Protein AF-A0A942NDB5-F1 (afdb_monomer_lite)

Sequence (87 aa):
MNDIKLLKSEIISVGQLEKEKLKGTIRTFGVGGLFGYFGKFYNNKIGVMTLYATRRSNYVLIKTSANKKIILTPDNPEDFVKEFYKM

Structure (mmCIF, N/CA/C/O backbone):
data_AF-A0A942NDB5-F1
#
_entry.id   AF-A0A942NDB5-F1
#
loop_
_atom_site.group_PDB
_atom_site.id
_atom_site.type_symbol
_atom_site.label_atom_id
_atom_site.label_alt_id
_atom_site.label_comp_id
_atom_site.label_asym_id
_atom_site.label_entity_id
_atom_site.label_seq_id
_atom_site.pdbx_PDB_ins_code
_atom_site.Cartn_x
_atom_site.Cartn_y
_atom_site.Cartn_z
_atom_site.occupancy
_atom_site.B_iso_or_equiv
_atom_site.auth_seq_id
_atom_site.auth_comp_id
_atom_site.auth_asym_id
_atom_site.auth_atom_id
_atom_site.pdbx_PDB_model_num
ATOM 1 N N . MET A 1 1 ? 4.495 -20.885 8.880 1.00 59.03 1 MET A N 1
ATOM 2 C CA . MET A 1 1 ? 4.238 -19.487 8.472 1.00 59.03 1 MET A CA 1
ATOM 3 C C . MET A 1 1 ? 2.925 -19.100 9.123 1.00 59.03 1 MET A C 1
ATOM 5 O O . MET A 1 1 ? 1.995 -19.882 8.999 1.00 59.03 1 MET A O 1
ATOM 9 N N . ASN A 1 2 ? 2.872 -18.014 9.894 1.00 78.00 2 ASN A N 1
ATOM 10 C CA . ASN A 1 2 ? 1.630 -17.616 10.562 1.00 78.00 2 ASN A CA 1
ATOM 11 C C . ASN A 1 2 ? 0.841 -16.681 9.652 1.00 78.00 2 ASN A C 1
ATOM 13 O O . ASN A 1 2 ? 1.421 -15.759 9.074 1.00 78.00 2 ASN A O 1
ATOM 17 N N . ASP A 1 3 ? -0.463 -16.910 9.558 1.00 85.69 3 ASP A N 1
ATOM 18 C CA . ASP A 1 3 ? -1.348 -16.045 8.790 1.00 85.69 3 ASP A CA 1
ATOM 19 C C . ASP A 1 3 ? -1.443 -14.665 9.432 1.00 85.69 3 ASP A C 1
ATOM 21 O O . ASP A 1 3 ? -1.585 -14.521 10.650 1.00 85.69 3 ASP A O 1
ATOM 25 N N . ILE A 1 4 ? -1.425 -13.637 8.589 1.00 85.50 4 ILE A N 1
ATOM 26 C CA . ILE A 1 4 ? -1.789 -12.283 8.992 1.00 85.50 4 ILE A CA 1
ATOM 27 C C . ILE A 1 4 ? -3.270 -12.116 8.690 1.00 85.50 4 ILE A C 1
ATOM 29 O O . ILE A 1 4 ? -3.678 -12.139 7.531 1.00 85.50 4 ILE A O 1
ATOM 33 N N . LYS A 1 5 ? -4.069 -11.935 9.738 1.00 91.44 5 LYS A N 1
ATOM 34 C CA . LYS A 1 5 ? -5.509 -11.696 9.633 1.00 91.44 5 LYS A CA 1
ATOM 35 C C . LYS A 1 5 ? -5.798 -10.236 9.966 1.00 91.44 5 LYS A C 1
ATOM 37 O O . LYS A 1 5 ? -5.259 -9.706 10.935 1.00 91.44 5 LYS A O 1
ATOM 42 N N . LEU A 1 6 ? -6.621 -9.595 9.142 1.00 91.50 6 LEU A N 1
ATOM 43 C CA . LEU A 1 6 ? -7.123 -8.236 9.341 1.00 91.50 6 LEU A CA 1
ATOM 44 C C . LEU A 1 6 ? -8.638 -8.278 9.193 1.00 91.50 6 LEU A C 1
ATOM 46 O O . LEU A 1 6 ? -9.139 -8.862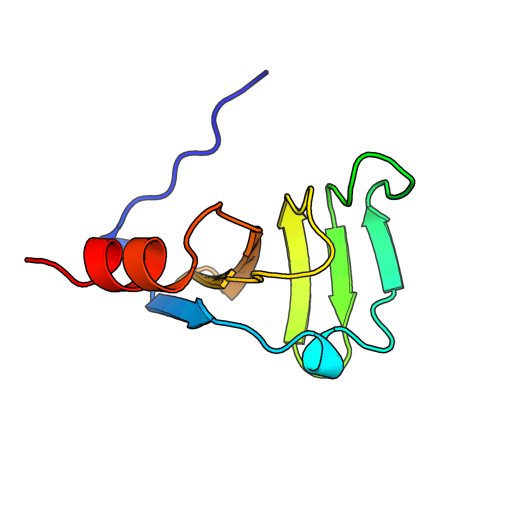 8.230 1.00 91.50 6 LEU A O 1
ATOM 50 N N . LEU A 1 7 ? -9.364 -7.666 10.124 1.00 94.50 7 LEU A N 1
ATOM 51 C CA . LEU A 1 7 ? -10.810 -7.547 9.987 1.00 94.50 7 LEU A CA 1
ATOM 52 C C . LEU A 1 7 ? -11.128 -6.456 8.960 1.00 94.50 7 LEU A C 1
ATOM 54 O O . LEU A 1 7 ? -10.496 -5.400 8.950 1.00 94.50 7 LEU A O 1
ATOM 58 N N . LYS A 1 8 ? -12.143 -6.674 8.111 1.00 93.12 8 LYS A N 1
ATOM 59 C CA . LYS A 1 8 ? -12.575 -5.669 7.117 1.00 93.12 8 LYS A CA 1
ATOM 60 C C . LYS A 1 8 ? -12.924 -4.331 7.786 1.00 93.12 8 LYS A C 1
ATOM 62 O O . LYS A 1 8 ? -12.589 -3.284 7.248 1.00 93.12 8 LYS A O 1
ATOM 67 N N . SER A 1 9 ? -13.507 -4.372 8.987 1.00 95.19 9 SER A N 1
ATOM 68 C CA . SER A 1 9 ? -13.836 -3.197 9.809 1.00 95.19 9 SER A CA 1
ATOM 69 C C . SER A 1 9 ? -12.619 -2.401 10.298 1.00 95.19 9 SER A C 1
ATOM 71 O O . SER A 1 9 ? -12.752 -1.227 10.630 1.00 95.19 9 SER A O 1
ATOM 73 N N . GLU A 1 10 ? -11.429 -3.004 10.339 1.00 96.25 10 GLU A N 1
ATOM 74 C CA . GLU A 1 10 ? -10.185 -2.324 10.718 1.00 96.25 10 GLU A CA 1
ATOM 75 C C . GLU A 1 10 ? -9.521 -1.620 9.529 1.00 96.25 10 GLU A C 1
ATOM 77 O O . GLU A 1 10 ? -8.571 -0.856 9.716 1.00 96.25 10 GLU A O 1
ATOM 82 N N . ILE A 1 11 ? -9.979 -1.873 8.301 1.00 97.12 11 ILE A N 1
ATOM 83 C CA . ILE A 1 11 ? -9.402 -1.308 7.083 1.00 97.12 11 ILE A CA 1
ATOM 84 C C . ILE A 1 11 ? -10.143 -0.017 6.728 1.00 97.12 11 ILE A C 1
ATOM 86 O O . ILE A 1 11 ? -11.327 -0.025 6.412 1.00 97.12 11 ILE A O 1
ATOM 90 N N . ILE A 1 12 ? -9.416 1.102 6.738 1.00 97.44 12 ILE A N 1
ATOM 91 C CA . ILE A 1 12 ? -9.940 2.426 6.370 1.00 97.44 12 ILE A CA 1
ATOM 92 C C . ILE A 1 12 ? -9.975 2.594 4.851 1.00 97.44 12 ILE A C 1
ATOM 94 O O . ILE A 1 12 ? -10.903 3.179 4.303 1.00 97.44 12 ILE A O 1
ATOM 98 N N . SER A 1 13 ? -8.926 2.151 4.157 1.00 97.50 13 SER A N 1
ATOM 99 C CA . SER A 1 13 ? -8.847 2.303 2.703 1.00 97.50 13 SER A CA 1
ATOM 100 C C . SER A 1 13 ? -7.940 1.262 2.073 1.00 97.50 13 SER A C 1
ATOM 102 O O . SER A 1 13 ? -6.928 0.864 2.660 1.00 97.50 13 SER A O 1
ATOM 104 N N . VAL A 1 14 ? -8.305 0.877 0.854 1.00 98.12 14 VAL A N 1
ATOM 105 C CA . VAL A 1 14 ? -7.519 0.031 -0.038 1.00 98.12 14 VAL A CA 1
ATOM 106 C C . VAL A 1 14 ? -7.433 0.758 -1.370 1.00 98.12 14 VAL A C 1
ATOM 108 O O . VAL A 1 14 ? -8.448 1.184 -1.913 1.00 98.12 14 VAL A O 1
ATOM 111 N N . GLY A 1 15 ? -6.229 0.946 -1.896 1.00 98.06 15 GLY A N 1
ATOM 112 C CA . GLY A 1 15 ? -6.067 1.662 -3.156 1.00 98.06 15 GLY A CA 1
ATOM 113 C C . GLY A 1 15 ? -4.773 1.321 -3.864 1.00 98.06 15 GLY A C 1
ATOM 114 O O . GLY A 1 15 ? -3.778 0.964 -3.232 1.00 98.06 15 GLY A O 1
ATOM 115 N N . GLN A 1 16 ? -4.790 1.451 -5.187 1.00 98.06 16 GLN A N 1
ATOM 116 C CA . GLN A 1 16 ? -3.588 1.303 -5.995 1.00 98.06 16 GLN A CA 1
ATOM 117 C C . GLN A 1 16 ? -2.570 2.394 -5.654 1.00 98.06 16 GLN A C 1
ATOM 119 O O . GLN A 1 16 ? -2.919 3.526 -5.308 1.00 98.06 16 GLN A O 1
ATOM 124 N N . LEU A 1 17 ? -1.293 2.043 -5.755 1.00 97.12 17 LEU A N 1
ATOM 125 C CA . LEU A 1 17 ? -0.183 2.935 -5.487 1.00 97.12 17 LEU A CA 1
ATOM 126 C C . LEU A 1 17 ? 0.778 2.952 -6.674 1.00 97.12 17 LEU A C 1
ATOM 128 O O . LEU A 1 17 ? 1.325 1.933 -7.085 1.00 97.12 17 LEU A O 1
ATOM 132 N N . GLU A 1 18 ? 1.037 4.147 -7.184 1.00 95.44 18 GLU A N 1
ATOM 133 C CA . GLU A 1 18 ? 2.053 4.366 -8.208 1.00 95.44 18 GLU A CA 1
ATOM 134 C C . GLU A 1 18 ? 3.455 4.099 -7.653 1.00 95.44 18 GLU A C 1
ATOM 136 O O . GLU A 1 18 ? 3.804 4.511 -6.539 1.00 95.44 18 GLU A O 1
ATOM 141 N N . LYS A 1 19 ? 4.297 3.452 -8.459 1.00 94.44 19 LYS A N 1
ATOM 142 C CA . LYS A 1 19 ? 5.679 3.108 -8.098 1.00 94.44 19 LYS A CA 1
ATOM 143 C C . LYS A 1 19 ? 6.504 4.346 -7.737 1.00 94.44 19 LYS A C 1
ATOM 145 O O . LYS A 1 19 ? 7.387 4.289 -6.883 1.00 94.44 19 LYS A O 1
ATOM 150 N N . GLU A 1 20 ? 6.204 5.482 -8.349 1.00 94.94 20 GLU A N 1
ATOM 151 C CA . GLU A 1 20 ? 6.846 6.777 -8.142 1.00 94.94 20 GLU A CA 1
ATOM 152 C C . GLU A 1 20 ? 6.721 7.242 -6.688 1.00 94.94 20 GLU A C 1
ATOM 154 O O . GLU A 1 20 ? 7.638 7.876 -6.159 1.00 94.94 20 GLU A O 1
ATOM 159 N N . LYS A 1 21 ? 5.627 6.873 -6.010 1.00 94.94 21 LYS A N 1
ATOM 160 C CA . LYS A 1 21 ? 5.405 7.173 -4.589 1.00 94.94 21 LYS A CA 1
ATOM 161 C C . LYS A 1 21 ? 6.295 6.339 -3.664 1.00 94.94 21 LYS A C 1
ATOM 163 O O . LYS A 1 21 ? 6.470 6.716 -2.512 1.00 94.94 21 LYS A O 1
ATOM 168 N N . LEU A 1 22 ? 6.901 5.263 -4.171 1.00 95.38 22 LEU A N 1
ATOM 169 C CA . LEU A 1 22 ? 7.846 4.407 -3.448 1.00 95.38 22 LEU A CA 1
ATOM 170 C C . LEU A 1 22 ? 9.314 4.771 -3.697 1.00 95.38 22 LEU A C 1
ATOM 172 O O . LEU A 1 22 ? 10.205 4.166 -3.092 1.00 95.38 22 LEU A O 1
ATOM 176 N N . LYS A 1 23 ? 9.607 5.758 -4.554 1.00 95.38 23 LYS A N 1
ATOM 177 C CA . LYS A 1 23 ? 10.982 6.249 -4.732 1.00 95.38 23 LYS A CA 1
ATOM 178 C C . LYS A 1 23 ? 11.514 6.805 -3.406 1.00 95.38 23 LYS A C 1
ATOM 180 O O . LYS A 1 23 ? 10.791 7.483 -2.681 1.00 95.38 23 LYS A O 1
ATOM 185 N N . GLY A 1 24 ? 12.774 6.497 -3.091 1.00 95.75 24 GLY A N 1
ATOM 186 C CA . GLY A 1 24 ? 13.411 6.914 -1.836 1.00 95.75 24 GLY A CA 1
ATOM 187 C C . GLY A 1 24 ? 12.967 6.129 -0.596 1.00 95.75 24 GLY A C 1
ATOM 188 O O . GLY A 1 24 ? 13.198 6.581 0.520 1.00 95.75 24 GLY A O 1
ATOM 189 N N . THR A 1 25 ? 12.325 4.969 -0.763 1.00 97.00 25 THR A N 1
ATOM 190 C CA . THR A 1 25 ? 11.961 4.110 0.373 1.00 97.00 25 THR A CA 1
ATOM 191 C C . THR A 1 25 ? 13.204 3.466 0.990 1.00 97.00 25 THR A C 1
ATOM 193 O O . THR A 1 25 ? 13.988 2.813 0.302 1.00 97.00 25 THR A O 1
ATOM 196 N N . ILE A 1 26 ? 13.352 3.617 2.303 1.00 97.50 26 ILE A N 1
ATOM 197 C CA . ILE A 1 26 ? 14.457 3.095 3.105 1.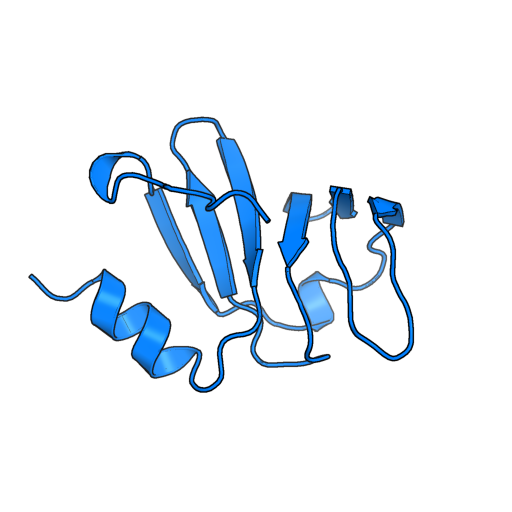00 97.50 26 ILE A CA 1
ATOM 198 C C . ILE A 1 26 ? 14.026 1.784 3.767 1.00 97.50 26 ILE A C 1
ATOM 200 O O . ILE A 1 26 ? 12.928 1.674 4.320 1.00 97.50 26 ILE A O 1
ATOM 204 N N . ARG A 1 27 ? 14.907 0.781 3.722 1.00 96.94 27 ARG A N 1
ATOM 205 C CA . ARG A 1 27 ? 14.769 -0.473 4.477 1.00 96.94 27 ARG A CA 1
ATOM 206 C C . ARG A 1 27 ? 15.108 -0.206 5.941 1.00 96.94 27 ARG A C 1
ATOM 208 O O . ARG A 1 27 ? 16.238 0.171 6.218 1.00 96.94 27 ARG A O 1
ATOM 215 N N . THR A 1 28 ? 14.155 -0.399 6.853 1.00 97.56 28 THR A N 1
ATOM 216 C CA . THR A 1 28 ? 14.396 -0.244 8.300 1.00 97.56 28 THR A CA 1
ATOM 217 C C . THR A 1 28 ? 14.584 -1.602 8.969 1.00 97.56 28 THR A C 1
ATOM 219 O O . THR A 1 28 ? 15.649 -1.880 9.499 1.00 97.56 28 THR A O 1
ATOM 222 N N . PHE A 1 29 ? 13.590 -2.485 8.854 1.00 96.88 29 PHE A N 1
ATOM 223 C CA . PHE A 1 29 ? 13.661 -3.897 9.256 1.00 96.88 29 PHE A CA 1
ATOM 224 C C . PHE A 1 29 ? 13.011 -4.764 8.176 1.00 96.88 29 PHE A C 1
ATOM 226 O O . PHE A 1 29 ? 12.072 -5.524 8.423 1.00 96.88 29 PHE A O 1
ATOM 233 N N . GLY A 1 30 ? 13.443 -4.548 6.935 1.00 95.38 30 GLY A N 1
ATOM 234 C CA . GLY A 1 30 ? 12.925 -5.219 5.753 1.00 95.38 30 GLY A CA 1
ATOM 235 C C . GLY A 1 30 ? 14.025 -5.971 5.019 1.00 95.38 30 GLY A C 1
ATOM 236 O O . GLY A 1 30 ? 15.128 -5.455 4.841 1.00 95.38 30 GLY A O 1
ATOM 237 N N . VAL A 1 31 ? 13.705 -7.170 4.548 1.00 96.12 31 VAL A N 1
ATOM 238 C CA . VAL A 1 31 ? 14.522 -7.926 3.597 1.00 96.12 31 VAL A CA 1
ATOM 239 C C . VAL A 1 31 ? 14.076 -7.592 2.177 1.00 96.12 31 VAL A C 1
ATOM 241 O O . VAL A 1 31 ? 12.906 -7.293 1.933 1.00 96.12 31 VAL A O 1
ATOM 244 N N . GLY A 1 32 ? 15.010 -7.586 1.228 1.00 93.25 32 GLY A N 1
ATOM 245 C CA . GLY A 1 32 ? 14.696 -7.225 -0.151 1.00 93.25 32 GLY A CA 1
ATOM 246 C C . GLY A 1 32 ? 15.761 -7.666 -1.144 1.00 93.25 32 GLY A C 1
ATOM 247 O O . GLY A 1 32 ? 16.948 -7.591 -0.827 1.00 93.25 32 GLY A O 1
ATOM 248 N N . GLY A 1 33 ? 15.350 -8.086 -2.341 1.00 90.75 33 GLY A N 1
ATOM 249 C CA . GLY A 1 33 ? 16.263 -8.554 -3.385 1.00 90.75 33 GLY A CA 1
ATOM 250 C C . GLY A 1 33 ? 15.538 -9.098 -4.615 1.00 90.75 33 GLY A C 1
ATOM 251 O O . GLY A 1 33 ? 14.530 -8.538 -5.046 1.00 90.75 33 GLY A O 1
ATOM 252 N N . LEU A 1 34 ? 16.064 -10.186 -5.181 1.00 93.25 34 LEU A N 1
ATOM 253 C CA . LEU A 1 34 ? 15.500 -10.848 -6.363 1.00 93.25 34 LEU A CA 1
ATOM 254 C C . LEU A 1 34 ? 14.075 -11.378 -6.122 1.00 93.25 34 LEU A C 1
ATOM 256 O O . LEU A 1 34 ? 13.240 -11.299 -7.014 1.00 93.25 34 LEU A O 1
ATOM 260 N N . PHE A 1 35 ? 13.787 -11.851 -4.907 1.00 92.25 35 PHE A N 1
ATOM 261 C CA . PHE A 1 35 ? 12.525 -12.521 -4.558 1.00 92.25 35 PHE A CA 1
ATOM 262 C C . PHE A 1 35 ? 11.452 -11.597 -3.966 1.00 92.25 35 PHE A C 1
ATOM 264 O O . PHE A 1 35 ? 10.450 -12.068 -3.435 1.00 92.25 35 PHE A O 1
ATOM 271 N N . GLY A 1 36 ? 11.655 -10.282 -4.039 1.00 95.25 36 GLY A N 1
ATOM 272 C CA . GLY A 1 36 ? 10.718 -9.296 -3.508 1.00 95.25 36 GLY A CA 1
ATOM 273 C C . GLY A 1 36 ? 11.214 -8.596 -2.251 1.00 95.25 36 GLY A C 1
ATOM 274 O O . GLY A 1 36 ? 12.410 -8.595 -1.959 1.00 95.25 36 GLY A O 1
ATOM 275 N N . TYR A 1 37 ? 10.281 -7.957 -1.550 1.00 97.00 37 TYR A N 1
ATOM 276 C CA . TYR A 1 37 ? 10.491 -7.077 -0.407 1.00 97.00 37 TYR A CA 1
ATOM 277 C C . TYR A 1 37 ? 9.510 -7.433 0.709 1.00 97.00 37 TYR A C 1
ATOM 279 O O . TYR A 1 37 ? 8.293 -7.382 0.512 1.00 97.00 37 TYR A O 1
ATOM 287 N N . PHE A 1 38 ? 10.049 -7.751 1.885 1.00 96.81 38 PHE A N 1
ATOM 288 C CA . PHE A 1 38 ? 9.279 -8.227 3.032 1.00 96.81 38 PHE A CA 1
ATOM 289 C C . PHE A 1 38 ? 9.731 -7.538 4.316 1.00 96.81 38 PHE A C 1
ATOM 291 O O . PHE A 1 38 ? 10.926 -7.436 4.577 1.00 96.81 38 PHE A O 1
ATOM 298 N N . GLY A 1 39 ? 8.792 -7.082 5.142 1.00 96.75 39 GLY A N 1
ATOM 299 C CA . GLY A 1 39 ? 9.094 -6.487 6.450 1.00 96.75 39 GLY A CA 1
ATOM 300 C C . GLY A 1 39 ? 8.907 -4.972 6.483 1.00 96.75 39 GLY A C 1
ATOM 301 O O . GLY A 1 39 ? 8.035 -4.447 5.793 1.00 96.75 39 GLY A O 1
ATOM 302 N N . LYS A 1 40 ? 9.660 -4.267 7.336 1.00 98.12 40 LYS A N 1
ATOM 303 C CA . LYS A 1 40 ? 9.443 -2.839 7.627 1.00 98.12 40 LYS A CA 1
ATOM 304 C C . LYS A 1 40 ? 10.298 -1.916 6.768 1.00 98.12 40 LYS A C 1
ATOM 306 O O . LYS A 1 40 ? 11.506 -2.103 6.619 1.00 98.12 40 LYS A O 1
ATOM 311 N N . PHE A 1 41 ? 9.645 -0.884 6.256 1.00 98.44 41 PHE A N 1
ATOM 312 C CA . PHE A 1 41 ? 10.223 0.144 5.410 1.00 98.44 41 PHE A CA 1
ATOM 313 C C . PHE A 1 41 ? 9.711 1.517 5.847 1.00 98.44 41 PHE A C 1
ATOM 315 O O . PHE A 1 41 ? 8.697 1.637 6.544 1.00 98.44 41 PHE A O 1
ATOM 322 N N . TYR A 1 42 ? 10.410 2.556 5.414 1.00 98.25 42 TYR A N 1
ATOM 323 C CA . TYR A 1 42 ? 10.022 3.941 5.620 1.00 98.25 42 TYR A CA 1
ATOM 324 C C . TYR A 1 42 ? 10.103 4.712 4.306 1.00 98.25 42 TYR A C 1
ATOM 326 O O . TYR A 1 42 ? 11.093 4.618 3.586 1.00 98.25 42 TYR A O 1
ATOM 334 N N . ASN A 1 43 ? 9.079 5.504 4.012 1.00 98.06 43 ASN A N 1
ATOM 335 C CA . ASN A 1 43 ? 9.079 6.454 2.908 1.00 98.06 43 ASN A CA 1
ATOM 336 C C . ASN A 1 43 ? 8.643 7.823 3.436 1.00 98.06 43 ASN A C 1
ATOM 338 O O . ASN A 1 43 ? 7.695 7.903 4.207 1.00 98.06 43 ASN A O 1
ATOM 342 N N . ASN A 1 44 ? 9.284 8.909 3.013 1.00 96.81 44 ASN A N 1
ATOM 343 C CA . ASN A 1 44 ? 8.956 10.246 3.520 1.00 96.81 44 ASN A CA 1
ATOM 344 C C . ASN A 1 44 ? 7.531 10.720 3.166 1.00 96.81 44 ASN A C 1
ATOM 346 O O . ASN A 1 44 ? 6.953 11.497 3.916 1.00 96.81 44 ASN A O 1
ATOM 350 N N . LYS A 1 45 ? 6.949 10.250 2.056 1.00 95.44 45 LYS A N 1
ATOM 351 C CA . LYS A 1 45 ? 5.587 10.610 1.621 1.00 95.44 45 LYS A CA 1
ATOM 352 C C . LYS A 1 45 ? 4.506 9.738 2.265 1.00 95.44 45 LYS A C 1
ATOM 354 O O . LYS A 1 45 ? 3.365 10.171 2.380 1.00 95.44 45 LYS A O 1
ATOM 359 N N . ILE A 1 46 ? 4.837 8.498 2.637 1.00 96.75 46 ILE A N 1
ATOM 360 C CA . ILE A 1 46 ? 3.867 7.494 3.122 1.00 96.75 46 ILE A CA 1
ATOM 361 C C . ILE A 1 46 ? 4.001 7.254 4.635 1.00 96.75 46 ILE A C 1
ATOM 363 O O . ILE A 1 46 ? 3.013 6.970 5.312 1.00 96.75 46 ILE A O 1
ATOM 367 N N . GLY A 1 47 ? 5.206 7.386 5.181 1.00 97.69 47 GLY A N 1
ATOM 368 C CA . GLY A 1 47 ? 5.578 7.047 6.551 1.00 97.69 47 GLY A CA 1
ATOM 369 C C . GLY A 1 47 ? 6.075 5.606 6.697 1.00 97.69 47 GLY A C 1
ATOM 370 O O . GLY A 1 47 ? 6.561 4.987 5.748 1.00 97.69 47 GLY A O 1
ATOM 371 N N . VAL A 1 48 ? 5.966 5.072 7.918 1.00 98.19 48 VAL A N 1
ATOM 372 C CA . VAL A 1 48 ? 6.321 3.678 8.229 1.00 98.19 48 VAL A CA 1
ATOM 373 C C . VAL A 1 48 ? 5.298 2.727 7.617 1.00 98.19 48 VAL A C 1
ATOM 375 O O . VAL A 1 48 ? 4.087 2.909 7.764 1.00 98.19 48 VAL A O 1
ATOM 378 N N . MET A 1 49 ? 5.798 1.688 6.959 1.00 98.25 49 MET A N 1
ATOM 379 C CA . MET A 1 49 ? 5.006 0.741 6.183 1.00 98.25 49 MET A CA 1
ATOM 380 C C . MET A 1 49 ? 5.579 -0.673 6.276 1.00 98.25 49 MET A C 1
ATOM 382 O O . MET A 1 49 ? 6.782 -0.868 6.449 1.00 98.25 49 MET A O 1
ATOM 386 N N . THR A 1 50 ? 4.703 -1.668 6.168 1.00 98.00 50 THR A N 1
ATOM 387 C CA . THR A 1 50 ? 5.085 -3.071 5.980 1.00 98.00 50 THR A CA 1
ATOM 388 C C . THR A 1 50 ? 4.918 -3.430 4.509 1.00 98.00 50 THR A C 1
ATOM 390 O O . THR A 1 50 ? 3.850 -3.180 3.956 1.00 98.00 50 THR A O 1
ATOM 393 N N . LEU A 1 51 ? 5.929 -4.021 3.878 1.00 97.69 51 LEU A N 1
ATOM 394 C CA . LEU A 1 51 ? 5.829 -4.528 2.507 1.00 97.69 51 LEU A CA 1
ATOM 395 C C . LEU A 1 51 ? 5.706 -6.052 2.521 1.00 97.69 51 LEU A C 1
ATOM 397 O O . LEU A 1 51 ? 6.402 -6.724 3.280 1.00 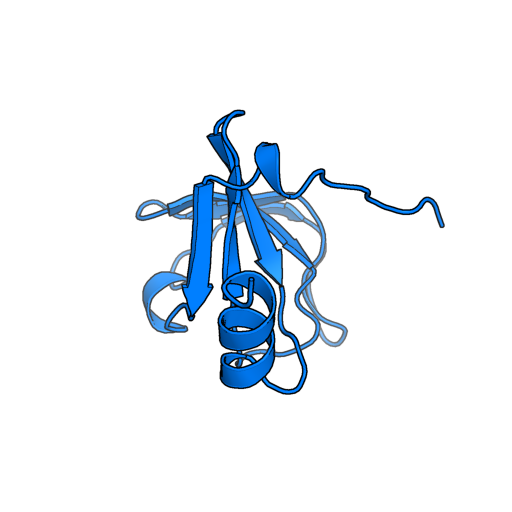97.69 51 LEU A O 1
ATOM 401 N N . TYR A 1 52 ? 4.845 -6.553 1.642 1.00 96.75 52 TYR A N 1
ATOM 402 C CA . TYR A 1 52 ? 4.719 -7.939 1.198 1.00 96.75 52 TYR A CA 1
ATOM 403 C C . TYR A 1 52 ? 4.642 -7.925 -0.333 1.00 96.75 52 TYR A C 1
ATOM 405 O O . TYR A 1 52 ? 3.590 -8.150 -0.929 1.00 96.75 52 TYR A O 1
ATOM 413 N N . ALA A 1 53 ? 5.746 -7.543 -0.974 1.00 96.88 53 ALA A N 1
ATOM 414 C CA . ALA A 1 53 ? 5.779 -7.241 -2.401 1.00 96.88 53 ALA A CA 1
ATOM 415 C C . ALA A 1 53 ? 6.728 -8.188 -3.139 1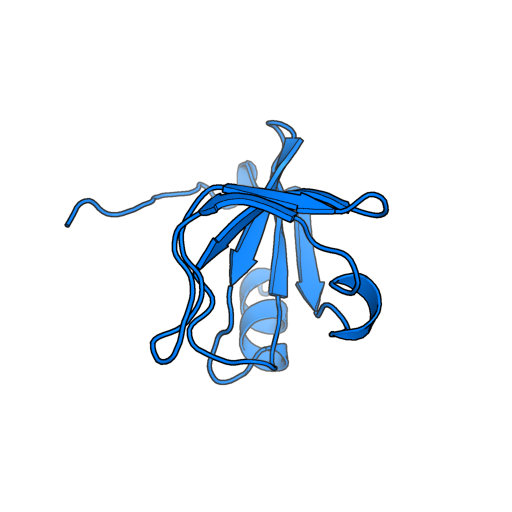.00 96.88 53 ALA A C 1
ATOM 417 O O . ALA A 1 53 ? 7.943 -8.062 -3.022 1.00 96.88 53 ALA A O 1
ATOM 418 N N . THR A 1 54 ? 6.184 -9.107 -3.930 1.00 96.69 54 THR A N 1
ATOM 419 C CA . THR A 1 54 ? 6.956 -10.004 -4.810 1.00 96.69 54 THR A CA 1
ATOM 420 C C . THR A 1 54 ? 7.205 -9.392 -6.186 1.00 96.69 54 THR A C 1
ATOM 422 O O . THR A 1 54 ? 8.142 -9.788 -6.875 1.00 96.69 54 THR A O 1
ATOM 425 N N . ARG A 1 55 ? 6.406 -8.393 -6.587 1.00 94.81 55 ARG A N 1
ATOM 426 C CA . ARG A 1 55 ? 6.513 -7.709 -7.884 1.00 94.81 55 ARG A CA 1
ATOM 427 C C . ARG A 1 55 ? 7.031 -6.278 -7.706 1.00 94.81 55 ARG A C 1
ATOM 429 O O . ARG A 1 55 ? 6.890 -5.664 -6.651 1.00 94.81 55 ARG A O 1
ATOM 436 N N . ARG A 1 56 ? 7.640 -5.716 -8.758 1.00 91.19 56 ARG A N 1
ATOM 437 C CA . ARG A 1 56 ? 8.075 -4.299 -8.803 1.00 91.19 56 ARG A CA 1
ATOM 438 C C . ARG A 1 56 ? 7.019 -3.361 -9.412 1.00 91.19 56 ARG A C 1
ATOM 440 O O . ARG A 1 56 ? 7.347 -2.252 -9.842 1.00 91.19 56 ARG A O 1
ATOM 447 N N . SER A 1 57 ? 5.781 -3.839 -9.475 1.00 93.25 57 SER A N 1
ATOM 448 C CA . SER A 1 57 ? 4.582 -3.204 -10.025 1.00 93.25 57 SER A CA 1
ATOM 449 C C . SER A 1 57 ? 3.355 -3.682 -9.237 1.00 93.25 57 SER A C 1
ATOM 451 O O . SER A 1 57 ? 3.491 -4.488 -8.315 1.00 93.25 57 SER A O 1
ATOM 453 N N . ASN A 1 58 ? 2.165 -3.209 -9.614 1.00 96.25 58 ASN A N 1
ATOM 454 C CA . ASN A 1 58 ? 0.881 -3.633 -9.042 1.00 96.25 58 ASN A CA 1
ATOM 455 C C . ASN A 1 58 ? 0.763 -3.341 -7.541 1.00 96.25 58 ASN A C 1
ATOM 457 O O . ASN A 1 58 ? 0.187 -4.125 -6.799 1.00 96.25 58 ASN A O 1
ATOM 461 N N . TYR A 1 59 ? 1.335 -2.242 -7.057 1.00 97.94 59 TYR A N 1
ATOM 462 C CA . TYR A 1 59 ? 1.277 -1.947 -5.631 1.00 97.94 59 TYR A CA 1
ATOM 463 C C . TYR A 1 59 ? -0.142 -1.574 -5.205 1.00 97.94 59 TYR A C 1
ATOM 465 O O . TYR A 1 59 ? -0.783 -0.715 -5.807 1.00 97.94 59 TYR A O 1
ATOM 473 N N . VAL A 1 60 ? -0.594 -2.178 -4.113 1.00 98.44 60 VAL A N 1
ATOM 474 C CA . VAL A 1 60 ? -1.812 -1.807 -3.395 1.00 98.44 60 VAL A CA 1
ATOM 475 C C . VAL A 1 60 ? -1.424 -1.418 -1.979 1.00 98.44 60 VAL A C 1
ATOM 477 O O . VAL A 1 60 ? -0.704 -2.152 -1.302 1.00 98.44 60 VAL A O 1
ATOM 480 N N . LEU A 1 61 ? -1.896 -0.257 -1.534 1.00 98.44 61 LEU A N 1
ATOM 481 C CA . LEU A 1 61 ? -1.741 0.238 -0.176 1.00 98.44 61 LEU A CA 1
ATOM 482 C C . LEU A 1 61 ? -3.034 0.003 0.608 1.00 98.44 61 LEU A C 1
ATOM 484 O O . LEU A 1 61 ? -4.091 0.519 0.252 1.00 98.44 61 LEU A O 1
ATOM 488 N N . ILE A 1 62 ? -2.909 -0.715 1.719 1.00 98.25 62 ILE A N 1
ATOM 489 C CA . ILE A 1 62 ? -3.937 -0.872 2.742 1.00 98.25 62 ILE A CA 1
ATOM 490 C C . ILE A 1 62 ? -3.589 0.048 3.912 1.00 98.25 62 ILE A C 1
ATOM 492 O O . ILE A 1 62 ? -2.484 -0.022 4.463 1.00 98.25 62 ILE A O 1
ATOM 496 N N . LYS A 1 63 ? -4.538 0.893 4.318 1.00 98.06 63 LYS A N 1
ATOM 497 C CA . LYS A 1 63 ? -4.455 1.683 5.554 1.00 98.06 63 LYS A CA 1
ATOM 498 C C . LYS A 1 63 ? -5.477 1.169 6.555 1.00 98.06 63 LYS A C 1
ATOM 500 O O . LYS A 1 63 ? -6.642 0.991 6.212 1.00 98.06 63 LYS A O 1
ATOM 505 N N . THR A 1 64 ? -5.042 0.980 7.793 1.00 97.31 64 THR A N 1
ATOM 506 C CA . THR A 1 64 ? -5.894 0.501 8.893 1.00 97.31 64 THR A CA 1
ATOM 507 C C . THR A 1 64 ? -6.204 1.608 9.897 1.00 97.31 64 THR A C 1
ATOM 509 O O . THR A 1 64 ? -5.477 2.603 9.963 1.00 97.31 64 THR A O 1
ATOM 512 N N . SER A 1 65 ? -7.235 1.409 10.717 1.00 96.94 65 SER A N 1
ATOM 513 C CA . SER A 1 65 ? -7.607 2.287 11.836 1.00 96.94 65 SER A CA 1
ATOM 514 C C . SER A 1 65 ? -6.507 2.424 12.887 1.00 96.94 65 SER A C 1
ATOM 516 O O . SER A 1 65 ? -6.319 3.500 13.444 1.00 96.94 65 SER A O 1
ATOM 518 N N . ALA A 1 66 ? -5.673 1.396 13.057 1.00 95.62 66 ALA A N 1
ATOM 519 C CA . ALA A 1 66 ? -4.467 1.438 13.885 1.00 95.62 66 ALA A CA 1
ATOM 520 C C . ALA A 1 66 ? -3.279 2.180 13.223 1.00 95.62 66 ALA A C 1
ATOM 522 O O . ALA A 1 66 ? -2.127 1.974 13.607 1.00 95.62 66 ALA A O 1
ATOM 523 N N . ASN A 1 67 ? -3.522 2.982 12.177 1.00 95.06 67 ASN A N 1
ATOM 524 C CA . ASN A 1 67 ? -2.523 3.722 11.390 1.00 95.06 67 ASN A CA 1
ATOM 525 C C . ASN A 1 67 ? -1.422 2.844 10.747 1.00 95.06 67 ASN A C 1
ATOM 527 O O . ASN A 1 67 ? -0.403 3.351 10.259 1.00 95.06 67 ASN A O 1
ATOM 531 N N . LYS A 1 68 ? -1.619 1.517 10.690 1.00 96.56 68 LYS A N 1
ATOM 532 C CA . LYS A 1 68 ? -0.715 0.609 9.969 1.00 96.56 68 LYS A CA 1
ATOM 533 C C . LYS A 1 68 ? -0.919 0.787 8.470 1.00 96.56 68 LYS A C 1
ATOM 535 O O . LYS A 1 68 ? -2.057 0.858 8.001 1.00 96.56 68 LYS A O 1
ATOM 540 N N . LYS A 1 69 ? 0.195 0.823 7.741 1.00 98.25 69 LYS A N 1
ATOM 541 C CA . LYS A 1 69 ? 0.258 0.910 6.280 1.00 98.25 69 LYS A CA 1
ATOM 542 C C . LYS A 1 69 ? 0.891 -0.370 5.763 1.00 98.25 69 LYS A C 1
ATOM 544 O O . LYS A 1 69 ? 2.022 -0.684 6.136 1.00 98.25 69 LYS A O 1
ATOM 549 N N . ILE A 1 70 ? 0.152 -1.124 4.964 1.00 98.06 70 ILE A N 1
ATOM 550 C CA . ILE A 1 70 ? 0.610 -2.389 4.393 1.00 98.06 70 ILE A CA 1
ATOM 551 C C . ILE A 1 70 ? 0.593 -2.250 2.883 1.00 98.06 70 ILE A C 1
ATOM 553 O O . ILE A 1 70 ? -0.397 -1.796 2.320 1.00 98.06 70 ILE A O 1
ATOM 557 N N . ILE A 1 71 ? 1.688 -2.632 2.239 1.00 98.12 71 ILE A N 1
ATOM 558 C CA . ILE A 1 71 ? 1.790 -2.667 0.787 1.00 98.12 71 ILE A CA 1
ATOM 559 C C . ILE A 1 71 ? 1.953 -4.099 0.329 1.00 98.12 71 ILE A C 1
ATOM 561 O O . ILE A 1 71 ? 2.828 -4.809 0.818 1.00 98.12 71 ILE A O 1
ATOM 565 N N . LEU A 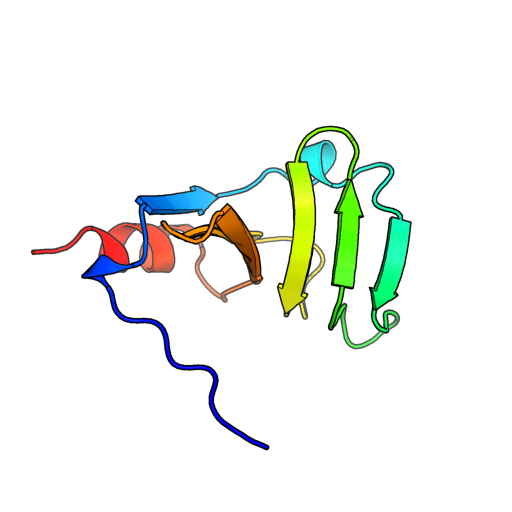1 72 ? 1.140 -4.488 -0.642 1.00 97.38 72 LEU A N 1
ATOM 566 C CA . LEU A 1 72 ? 1.192 -5.788 -1.296 1.00 97.38 72 LEU A CA 1
ATOM 567 C C . LEU A 1 72 ? 1.113 -5.628 -2.814 1.00 97.38 72 LEU A C 1
ATOM 569 O O . LEU A 1 72 ? 0.788 -4.549 -3.310 1.00 97.38 72 LEU A O 1
ATOM 573 N N . THR A 1 73 ? 1.463 -6.683 -3.545 1.00 97.88 73 THR A N 1
ATOM 574 C CA . THR A 1 73 ? 1.469 -6.688 -5.016 1.00 97.88 73 THR A CA 1
ATOM 575 C C . THR A 1 73 ? 0.627 -7.846 -5.541 1.00 97.88 73 THR A C 1
ATOM 577 O O . THR A 1 73 ? 1.198 -8.888 -5.877 1.00 97.88 73 THR A O 1
ATOM 580 N N . PRO A 1 74 ? -0.713 -7.717 -5.542 1.00 97.19 74 PRO A N 1
ATOM 581 C CA . PRO A 1 74 ? -1.584 -8.783 -6.000 1.00 97.19 74 PRO A CA 1
ATOM 582 C C . PRO A 1 74 ? -1.484 -8.912 -7.526 1.00 97.19 74 PRO A C 1
ATOM 584 O O . PRO A 1 74 ? -1.002 -8.009 -8.222 1.00 97.19 74 PRO A O 1
ATOM 587 N N . ASP A 1 75 ? -1.948 -10.042 -8.050 1.00 96.25 75 ASP A N 1
ATOM 588 C CA . ASP A 1 75 ? -1.876 -10.320 -9.484 1.00 96.25 75 ASP A CA 1
ATOM 589 C C . ASP A 1 75 ? -2.687 -9.295 -10.287 1.00 96.25 75 ASP A C 1
ATOM 591 O O . ASP A 1 75 ? -2.140 -8.692 -11.213 1.00 96.25 75 ASP A O 1
ATOM 595 N N . ASN A 1 76 ? -3.916 -9.012 -9.837 1.00 97.12 76 ASN A N 1
ATOM 596 C CA . ASN A 1 76 ? -4.827 -8.020 -10.410 1.00 97.12 76 ASN A CA 1
ATOM 597 C C . ASN A 1 76 ? -5.150 -6.927 -9.367 1.00 97.12 76 ASN A C 1
ATOM 599 O O . ASN A 1 76 ? -6.040 -7.116 -8.534 1.00 97.12 76 ASN A O 1
ATOM 603 N N . PRO A 1 77 ? -4.434 -5.783 -9.359 1.00 97.00 77 PRO A N 1
ATOM 604 C CA . PRO A 1 77 ? -4.620 -4.734 -8.351 1.00 97.00 77 PRO A CA 1
ATOM 605 C C . PRO A 1 77 ? -5.981 -4.043 -8.440 1.00 97.00 77 PRO A C 1
ATOM 607 O O . PRO A 1 77 ? -6.531 -3.653 -7.412 1.00 97.00 77 PRO A O 1
ATOM 610 N N . GLU A 1 78 ? -6.543 -3.915 -9.641 1.00 96.69 78 GLU A N 1
ATOM 611 C CA . GLU A 1 78 ? -7.889 -3.373 -9.832 1.00 96.69 78 GLU A CA 1
ATOM 612 C C . GLU A 1 78 ? -8.958 -4.262 -9.211 1.00 96.69 78 GLU A C 1
ATOM 614 O O . GLU A 1 78 ? -9.775 -3.773 -8.433 1.00 96.69 78 GLU A O 1
ATOM 619 N N . ASP A 1 79 ? -8.939 -5.556 -9.529 1.00 97.44 79 ASP A N 1
ATOM 620 C CA . ASP A 1 79 ? -9.939 -6.502 -9.037 1.00 97.44 79 ASP A CA 1
ATOM 621 C C . ASP A 1 79 ? -9.834 -6.666 -7.525 1.00 97.44 79 ASP A C 1
ATOM 623 O O . ASP A 1 79 ? -10.850 -6.604 -6.844 1.00 97.44 79 ASP A O 1
ATOM 627 N N . PHE A 1 80 ? -8.612 -6.728 -6.984 1.00 96.50 80 PHE A N 1
ATOM 628 C CA . PHE A 1 80 ? -8.378 -6.752 -5.539 1.00 96.5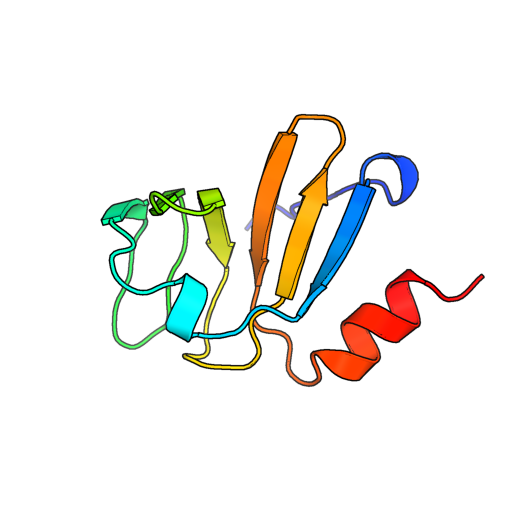0 80 PHE A CA 1
ATOM 629 C C . PHE A 1 80 ? -9.035 -5.559 -4.824 1.00 96.50 80 PHE A C 1
ATOM 631 O O . PHE A 1 80 ? -9.678 -5.712 -3.785 1.00 96.50 80 PHE A O 1
ATOM 638 N N . VAL A 1 81 ? -8.886 -4.350 -5.380 1.00 97.44 81 VAL A N 1
ATOM 639 C CA . VAL A 1 81 ? -9.503 -3.137 -4.822 1.00 97.44 81 VAL A CA 1
ATOM 640 C C . VAL A 1 81 ? -11.026 -3.186 -4.980 1.00 97.44 81 VAL A C 1
ATOM 642 O O . VAL A 1 81 ? -11.740 -2.911 -4.018 1.00 97.44 81 VAL A O 1
ATOM 645 N N . LYS A 1 82 ? -11.539 -3.553 -6.161 1.00 97.12 82 LYS A N 1
ATOM 646 C CA . LYS A 1 82 ? -12.986 -3.650 -6.429 1.00 97.12 82 LYS A CA 1
ATOM 647 C C . LYS A 1 82 ? -13.667 -4.647 -5.493 1.00 97.12 82 LYS A C 1
ATOM 649 O O . LYS A 1 82 ? -14.721 -4.347 -4.942 1.00 97.12 82 LYS A O 1
ATOM 654 N N . GLU A 1 83 ? -13.057 -5.808 -5.290 1.00 95.62 83 GLU A N 1
ATOM 655 C CA . GLU A 1 83 ? -13.592 -6.886 -4.461 1.00 95.62 83 GLU A CA 1
ATOM 656 C C . GLU A 1 83 ? -13.668 -6.480 -2.984 1.00 95.62 83 GLU A C 1
ATOM 658 O O . GLU A 1 83 ? -14.658 -6.770 -2.313 1.00 95.62 83 GLU A O 1
ATOM 663 N N . PHE A 1 84 ? -12.696 -5.702 -2.491 1.00 94.50 84 PHE A N 1
ATOM 664 C CA . PHE A 1 84 ? -12.758 -5.135 -1.143 1.00 94.50 84 PHE A CA 1
ATOM 665 C C . PHE A 1 84 ? -13.986 -4.229 -0.936 1.00 94.50 84 PHE A C 1
ATOM 667 O O . PHE A 1 84 ? -14.631 -4.291 0.114 1.00 94.50 84 PHE A O 1
ATOM 674 N N . TYR A 1 85 ? -14.329 -3.407 -1.930 1.00 94.81 85 TYR A N 1
ATOM 675 C CA . TYR A 1 85 ? -15.458 -2.471 -1.859 1.00 94.81 85 TYR A CA 1
ATOM 676 C C . TYR A 1 85 ? -16.806 -3.075 -2.256 1.00 94.81 85 TYR A C 1
ATOM 678 O O . TYR A 1 85 ? -17.831 -2.404 -2.137 1.00 94.81 85 TYR A O 1
ATOM 686 N N . LYS A 1 86 ? -16.832 -4.339 -2.682 1.00 92.00 86 LYS A N 1
ATOM 687 C CA . LYS A 1 86 ? -18.079 -5.055 -2.925 1.00 92.00 86 LYS A CA 1
ATOM 688 C C . LYS A 1 86 ? -18.826 -5.260 -1.596 1.00 92.00 86 LYS A C 1
ATOM 690 O O . LYS A 1 86 ? -18.201 -5.559 -0.567 1.00 92.00 86 LYS A O 1
ATOM 695 N N . MET A 1 87 ? -20.139 -5.018 -1.630 1.00 61.62 87 MET A N 1
ATOM 696 C CA . MET A 1 87 ? -21.068 -5.263 -0.519 1.00 61.62 87 MET A CA 1
ATOM 697 C C . MET A 1 87 ? -21.333 -6.755 -0.363 1.00 61.62 87 MET A C 1
ATOM 699 O O . MET A 1 87 ? -21.509 -7.423 -1.409 1.00 61.62 87 MET A O 1
#

Secondary structure (DSSP, 8-state):
-------GGGEEEEEEE-GGGGTTPEEEEEEEETTEEEEEEEETTTEEEEEEESSSS-EEEEEETT--EEEE--S-HHHHHHHHH--

Radius of gyration: 12.66 Å; chains: 1; bounding box: 37×30×24 Å

pLDDT: mean 94.99, std 6.16, range [59.03, 98.44]

Foldseek 3Di:
DDDDDDDLQFWPAKDWDDLVQCPPKACDPWDADQQGIAQWIADPNLGIATEPERDSHQWMWTAGPVRYIYIYRDPDNVVVRVVSPDD